Protein AF-A0AAW6GVK1-F1 (afdb_monomer_lite)

Secondary structure (DSSP, 8-state):
--HHHHHHHTT---HHHHIIIIIHHHHHTTSEEESSTT-TT-TT--EEE-HHHHHHHHHTT-

Foldseek 3Di:
DALVVVCVVVVHPDSVCSCVVPVVVCVVVQQKDWPCNVCCPPPPIDIDGDPVNVVVVVVVVD

InterPro domains:
  IPR049514 Filamentation induced by cAMP protein Fic-like, C-terminal domain [PF21247] (2-50)

Organism: Bacteroides uniformis (NCBI:txid820)

pLDDT: mean 93.56, std 9.48, range [45.69, 98.12]

Sequence (62 aa):
MTMRDMADVCDIKDLKYFRESYITPALEEGLIERLYPNQPKHPKQQYRLTEAAKEWLTGKNQ

Structure (mmCIF, N/CA/C/O backbone):
data_AF-A0AAW6GVK1-F1
#
_entry.id   AF-A0AAW6GVK1-F1
#
loop_
_atom_site.group_PDB
_atom_site.id
_atom_site.type_symbol
_atom_site.label_atom_id
_atom_site.label_alt_id
_atom_site.label_comp_id
_atom_site.label_asym_id
_atom_site.label_entity_id
_atom_site.label_seq_id
_atom_site.pdbx_PDB_ins_code
_atom_site.Cartn_x
_atom_site.Cartn_y
_atom_site.Cartn_z
_atom_site.occupancy
_atom_site.B_iso_or_equiv
_atom_site.auth_seq_id
_atom_site.auth_comp_id
_atom_site.auth_asym_id
_atom_site.auth_atom_id
_atom_site.pdbx_PDB_model_num
ATOM 1 N N . MET A 1 1 ? -2.587 -8.023 0.974 1.00 91.19 1 MET A N 1
ATOM 2 C CA . MET A 1 1 ? -2.167 -8.121 -0.449 1.00 91.19 1 MET A CA 1
ATOM 3 C C . MET A 1 1 ? -0.698 -7.747 -0.574 1.00 91.19 1 MET A C 1
ATOM 5 O O . MET A 1 1 ? -0.220 -6.972 0.254 1.00 91.19 1 MET A O 1
ATOM 9 N N . THR A 1 2 ? 0.040 -8.294 -1.542 1.00 96.62 2 THR A N 1
ATOM 10 C CA . THR A 1 2 ? 1.405 -7.817 -1.832 1.00 96.62 2 THR A CA 1
ATOM 11 C C . THR A 1 2 ? 1.362 -6.497 -2.611 1.00 96.62 2 THR A C 1
ATOM 13 O O . THR A 1 2 ? 0.323 -6.120 -3.147 1.00 96.62 2 THR A O 1
ATOM 16 N N . MET A 1 3 ? 2.489 -5.777 -2.684 1.00 95.50 3 MET A N 1
ATOM 17 C CA . MET A 1 3 ? 2.583 -4.555 -3.501 1.00 95.50 3 MET A CA 1
ATOM 18 C C . MET A 1 3 ? 2.287 -4.828 -4.977 1.00 95.50 3 MET A C 1
ATOM 20 O O . MET A 1 3 ? 1.660 -4.002 -5.628 1.00 95.50 3 MET A O 1
ATOM 24 N N . ARG A 1 4 ? 2.724 -5.988 -5.482 1.00 96.56 4 ARG A N 1
ATOM 25 C CA . ARG A 1 4 ? 2.481 -6.394 -6.863 1.00 96.56 4 ARG A CA 1
ATOM 26 C C . ARG A 1 4 ? 0.999 -6.655 -7.102 1.00 96.56 4 ARG A C 1
ATOM 28 O O 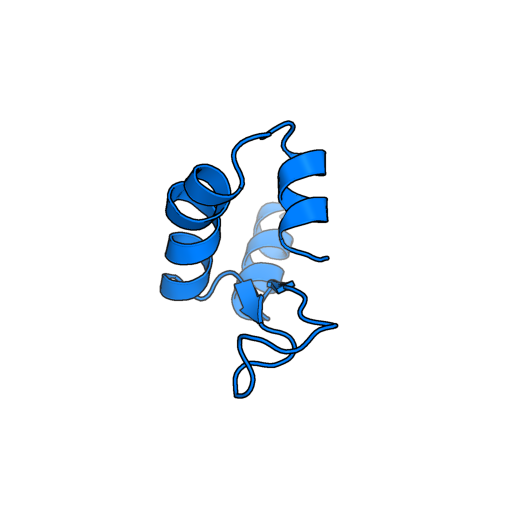. ARG A 1 4 ? 0.453 -6.069 -8.019 1.00 96.56 4 ARG A O 1
ATOM 35 N N . ASP A 1 5 ? 0.346 -7.411 -6.217 1.00 97.38 5 ASP A N 1
ATOM 36 C CA . ASP A 1 5 ? -1.094 -7.678 -6.347 1.00 97.38 5 ASP A CA 1
ATOM 37 C C . ASP A 1 5 ? -1.909 -6.376 -6.341 1.00 97.38 5 ASP A C 1
ATOM 39 O O . ASP A 1 5 ? -2.872 -6.239 -7.086 1.00 97.38 5 ASP A O 1
ATOM 43 N N . MET A 1 6 ? -1.533 -5.407 -5.497 1.00 97.25 6 MET A N 1
ATOM 44 C CA . MET A 1 6 ? -2.202 -4.103 -5.462 1.00 97.25 6 MET A CA 1
ATOM 45 C C . MET A 1 6 ? -1.972 -3.306 -6.752 1.00 97.25 6 MET A C 1
ATOM 47 O O . MET A 1 6 ? -2.916 -2.716 -7.264 1.00 97.25 6 MET A O 1
ATOM 51 N N . ALA A 1 7 ? -0.751 -3.313 -7.294 1.00 97.56 7 ALA A N 1
ATOM 52 C CA . ALA A 1 7 ? -0.445 -2.649 -8.559 1.00 97.56 7 ALA A CA 1
ATOM 53 C C . ALA A 1 7 ? -1.216 -3.278 -9.731 1.00 97.56 7 ALA A C 1
ATOM 55 O O . ALA A 1 7 ? -1.777 -2.554 -10.549 1.00 97.56 7 ALA A O 1
ATOM 56 N N . ASP A 1 8 ? -1.304 -4.612 -9.757 1.00 97.81 8 ASP A N 1
ATOM 57 C CA . ASP A 1 8 ? -2.035 -5.372 -10.773 1.00 97.81 8 ASP A CA 1
ATOM 58 C C . ASP A 1 8 ? -3.542 -5.049 -10.732 1.00 97.81 8 ASP A C 1
ATOM 60 O O . ASP A 1 8 ? -4.154 -4.838 -11.776 1.00 97.81 8 ASP A O 1
ATOM 64 N N . VAL A 1 9 ? -4.141 -4.922 -9.538 1.00 97.38 9 VAL A N 1
ATOM 65 C CA . VAL A 1 9 ? -5.549 -4.491 -9.378 1.00 97.38 9 VAL A CA 1
ATOM 66 C C . VAL A 1 9 ? -5.775 -3.052 -9.857 1.00 97.38 9 VAL A C 1
ATOM 68 O O . VAL A 1 9 ? -6.861 -2.728 -10.332 1.00 97.38 9 VAL A O 1
ATOM 71 N N . CYS A 1 10 ? -4.762 -2.192 -9.755 1.00 96.31 10 CYS A N 1
ATOM 72 C CA . CYS A 1 10 ? -4.814 -0.819 -10.253 1.00 96.31 10 CYS A CA 1
ATOM 73 C C . CYS A 1 10 ? -4.426 -0.679 -11.739 1.00 96.31 10 CYS A C 1
ATOM 75 O O . CYS A 1 10 ? -4.404 0.446 -12.230 1.00 96.31 10 CYS A O 1
ATOM 77 N N . ASP A 1 11 ? -4.105 -1.775 -12.439 1.00 97.31 11 ASP A N 1
ATOM 78 C CA . ASP A 1 11 ? -3.547 -1.791 -13.806 1.00 97.31 11 ASP A CA 1
ATOM 79 C C . ASP A 1 11 ? -2.264 -0.937 -13.964 1.00 97.31 11 ASP A C 1
ATOM 81 O O . ASP A 1 11 ? -1.974 -0.354 -15.010 1.00 97.31 11 ASP A O 1
ATOM 85 N N . ILE A 1 12 ? -1.452 -0.858 -12.902 1.00 97.81 12 ILE A N 1
ATOM 86 C CA . ILE A 1 12 ? -0.193 -0.104 -12.882 1.00 97.81 12 ILE A CA 1
ATOM 87 C C . ILE A 1 12 ? 0.979 -1.075 -13.027 1.00 97.81 12 ILE A C 1
ATOM 89 O O . ILE A 1 12 ? 1.325 -1.818 -12.113 1.00 97.81 12 ILE A O 1
ATOM 93 N N . LYS A 1 13 ? 1.650 -1.030 -14.183 1.00 95.94 13 LYS A N 1
ATOM 94 C CA . LYS A 1 13 ? 2.786 -1.921 -14.494 1.00 95.94 13 LYS A CA 1
ATOM 95 C C . LYS A 1 13 ? 4.096 -1.498 -13.831 1.00 95.94 13 LYS A C 1
ATOM 97 O O . LYS A 1 13 ? 4.950 -2.340 -13.550 1.00 95.94 13 LYS A O 1
ATOM 102 N N . ASP A 1 14 ? 4.280 -0.198 -13.612 1.00 97.62 14 ASP A N 1
ATOM 103 C CA . ASP A 1 14 ? 5.497 0.335 -13.006 1.00 97.62 14 ASP A CA 1
ATOM 104 C C . ASP A 1 14 ? 5.410 0.246 -11.477 1.00 97.62 14 ASP A C 1
ATOM 106 O O . ASP A 1 14 ? 4.802 1.079 -10.806 1.00 97.62 14 ASP A O 1
ATOM 110 N N . LEU A 1 15 ? 6.054 -0.780 -10.918 1.00 96.75 15 LEU A N 1
ATOM 111 C CA . LEU A 1 15 ? 6.104 -1.009 -9.473 1.00 96.75 15 LEU A CA 1
ATOM 112 C C . LEU A 1 15 ? 6.894 0.061 -8.712 1.00 96.75 15 LEU A C 1
ATOM 114 O O . LEU A 1 15 ? 6.643 0.256 -7.521 1.00 96.75 15 LEU A O 1
ATOM 118 N N . LYS A 1 16 ? 7.857 0.733 -9.356 1.00 97.44 16 LYS A N 1
ATOM 119 C CA . LYS A 1 16 ? 8.594 1.830 -8.723 1.00 97.44 16 LYS A CA 1
ATOM 120 C C . LYS A 1 16 ? 7.671 3.034 -8.587 1.00 97.44 16 LYS A C 1
ATOM 122 O O . LYS A 1 16 ? 7.524 3.548 -7.481 1.00 97.44 16 LYS A O 1
ATOM 127 N N . TYR A 1 17 ? 7.000 3.404 -9.675 1.00 98.00 17 TYR A N 1
ATOM 128 C CA . TYR A 1 17 ? 5.986 4.454 -9.667 1.00 98.00 17 TYR A CA 1
ATOM 129 C C . TYR A 1 17 ? 4.863 4.141 -8.673 1.00 98.00 17 TYR A C 1
ATOM 131 O O . TYR A 1 17 ? 4.539 4.969 -7.827 1.00 98.00 17 TYR A O 1
ATOM 139 N N . PHE A 1 18 ? 4.331 2.914 -8.684 1.00 98.06 18 PHE A N 1
ATOM 140 C CA . PHE A 1 18 ? 3.287 2.506 -7.745 1.00 98.06 18 PHE A CA 1
ATOM 141 C C . PHE A 1 18 ? 3.728 2.666 -6.285 1.00 98.06 18 PHE A C 1
ATOM 143 O O . PHE A 1 18 ? 2.985 3.161 -5.434 1.00 98.06 18 PHE A O 1
ATOM 150 N N . ARG A 1 19 ? 4.976 2.294 -5.985 1.00 96.69 19 ARG A N 1
ATOM 151 C CA . ARG A 1 19 ? 5.541 2.477 -4.652 1.00 96.69 19 ARG A CA 1
ATOM 152 C C . ARG A 1 19 ? 5.635 3.954 -4.273 1.00 96.69 19 ARG A C 1
ATOM 154 O O . ARG A 1 19 ? 5.206 4.312 -3.184 1.00 96.69 19 ARG A O 1
ATOM 161 N N . GLU A 1 20 ? 6.235 4.774 -5.128 1.00 98.12 20 GLU A N 1
ATOM 162 C CA . GLU A 1 20 ? 6.540 6.179 -4.835 1.00 98.12 20 GLU A CA 1
ATOM 163 C C . GLU A 1 20 ? 5.281 7.051 -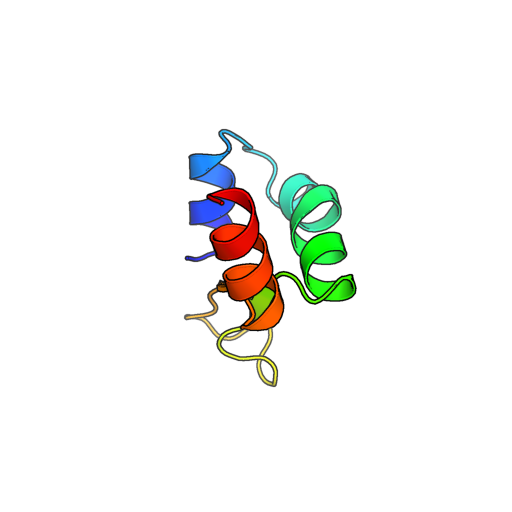4.793 1.00 98.12 20 GLU A C 1
ATOM 165 O O . GLU A 1 20 ? 5.184 7.924 -3.938 1.00 98.12 20 GLU A O 1
ATOM 170 N N . SER A 1 21 ? 4.302 6.789 -5.660 1.00 98.12 21 SER A N 1
ATOM 171 C CA . SER A 1 21 ? 3.104 7.623 -5.804 1.00 98.12 21 SER A CA 1
ATOM 172 C C . SER A 1 21 ? 1.890 7.148 -5.006 1.00 98.12 21 SER A C 1
ATOM 174 O O . SER A 1 21 ? 0.997 7.953 -4.769 1.00 98.12 21 SER A O 1
ATOM 176 N N . TYR A 1 22 ? 1.839 5.881 -4.575 1.00 97.12 22 TYR A N 1
ATOM 177 C CA . TYR A 1 22 ? 0.676 5.337 -3.855 1.00 97.12 22 TYR A CA 1
ATOM 178 C C . TYR A 1 22 ? 1.055 4.721 -2.511 1.00 97.12 22 TYR A C 1
ATOM 180 O O . TYR A 1 22 ? 0.500 5.090 -1.479 1.00 97.12 22 TYR A O 1
ATOM 188 N N . ILE A 1 23 ? 2.018 3.794 -2.490 1.00 96.75 23 ILE A N 1
ATOM 189 C CA . ILE A 1 23 ? 2.335 3.044 -1.265 1.00 96.75 23 ILE A CA 1
ATOM 190 C C . ILE A 1 23 ? 3.049 3.905 -0.225 1.00 96.75 23 ILE A C 1
ATOM 192 O O . ILE A 1 23 ? 2.700 3.836 0.949 1.00 96.75 23 ILE A O 1
ATOM 196 N N . THR A 1 24 ? 4.062 4.677 -0.621 1.00 97.19 24 THR A N 1
ATOM 197 C CA . THR A 1 24 ? 4.820 5.522 0.311 1.00 97.19 24 THR A CA 1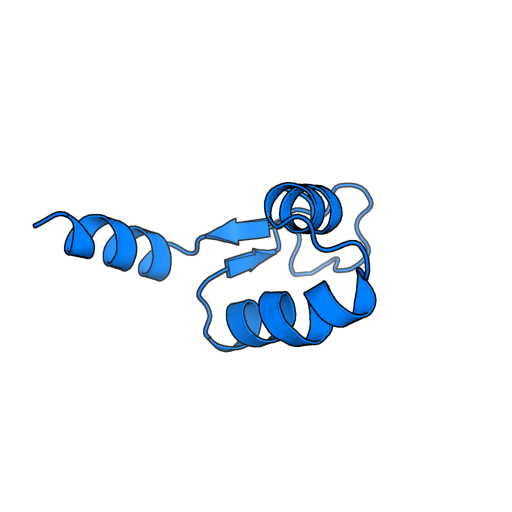
ATOM 198 C C . THR A 1 24 ? 3.921 6.584 0.957 1.00 97.19 24 THR A C 1
ATOM 200 O O . THR A 1 24 ? 3.868 6.579 2.186 1.00 97.19 24 THR A O 1
ATOM 203 N N . PRO A 1 25 ? 3.132 7.382 0.205 1.00 98.06 25 PRO A N 1
ATOM 204 C CA . PRO A 1 25 ? 2.209 8.342 0.813 1.00 98.06 25 PRO A CA 1
ATOM 205 C C . PRO A 1 25 ? 1.190 7.676 1.744 1.00 98.06 25 PRO A C 1
ATOM 207 O O . PRO A 1 25 ? 1.008 8.108 2.875 1.00 98.06 25 PRO A O 1
ATOM 210 N N . ALA A 1 26 ? 0.591 6.550 1.337 1.00 97.00 26 ALA A N 1
ATOM 211 C CA . ALA A 1 26 ? -0.394 5.857 2.169 1.00 97.00 26 ALA A CA 1
ATOM 212 C C . ALA A 1 26 ? 0.200 5.265 3.466 1.00 97.00 26 ALA A C 1
ATOM 214 O O . ALA A 1 26 ? -0.515 5.122 4.458 1.00 97.00 26 ALA A O 1
ATOM 215 N N . LEU A 1 27 ? 1.489 4.901 3.472 1.00 96.50 27 LEU A N 1
ATOM 216 C CA . LEU A 1 27 ? 2.206 4.507 4.690 1.00 96.50 27 LEU A CA 1
ATOM 217 C C . LEU A 1 27 ? 2.497 5.716 5.589 1.00 96.50 27 LEU A C 1
ATOM 219 O O . LEU A 1 27 ? 2.366 5.602 6.804 1.00 96.50 27 LEU A O 1
ATOM 223 N N . GLU A 1 28 ? 2.911 6.842 5.005 1.00 96.94 28 GLU A N 1
ATOM 224 C CA . GLU A 1 28 ? 3.221 8.084 5.730 1.00 96.94 28 GLU A CA 1
ATOM 225 C C . GLU A 1 28 ? 1.972 8.692 6.377 1.00 96.94 28 GLU A C 1
ATOM 227 O O . GLU A 1 28 ? 2.019 9.122 7.527 1.00 96.94 28 GLU A O 1
ATOM 232 N N . GLU A 1 29 ? 0.838 8.642 5.680 1.00 96.19 29 GLU A N 1
ATOM 233 C CA . GLU A 1 29 ? -0.474 9.061 6.184 1.00 96.19 29 GLU A CA 1
ATOM 234 C C . GLU A 1 29 ? -1.102 8.046 7.157 1.00 96.19 29 GLU A C 1
ATOM 236 O O . GLU A 1 29 ? -2.158 8.300 7.733 1.00 96.19 29 GLU A O 1
ATOM 241 N N . GLY A 1 30 ? -0.479 6.878 7.352 1.00 95.88 30 GLY A N 1
ATOM 242 C CA . GLY A 1 30 ? -0.990 5.841 8.248 1.00 95.88 30 GLY A CA 1
ATOM 243 C C . GLY A 1 30 ? -2.294 5.195 7.770 1.00 95.88 30 GLY A C 1
ATOM 244 O O . GLY A 1 30 ? -3.041 4.646 8.581 1.00 95.88 30 GLY A O 1
ATOM 245 N N . LEU A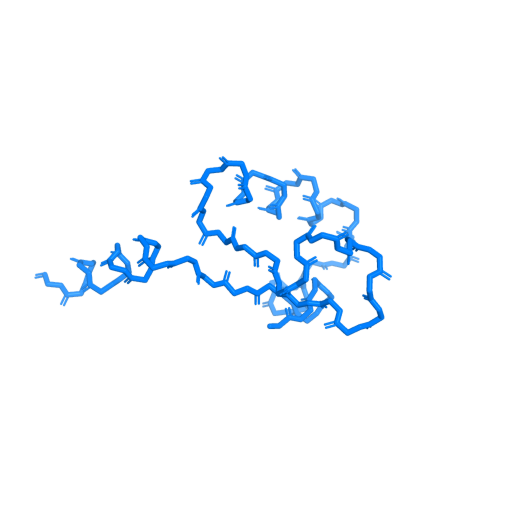 1 31 ? -2.584 5.235 6.467 1.00 96.50 31 LEU A N 1
ATOM 246 C CA . LEU A 1 31 ? -3.763 4.598 5.871 1.00 96.50 31 LEU A CA 1
ATOM 247 C C . LEU A 1 31 ? -3.568 3.086 5.710 1.00 96.50 31 LEU A C 1
ATOM 249 O O . LEU A 1 31 ? -4.496 2.289 5.866 1.00 96.50 31 LEU A O 1
ATOM 253 N N . ILE A 1 32 ? -2.337 2.685 5.403 1.00 97.12 32 ILE A N 1
ATOM 254 C CA . ILE A 1 32 ? -1.928 1.286 5.316 1.00 97.12 32 ILE A CA 1
ATOM 255 C C . ILE A 1 32 ? -0.734 1.023 6.223 1.00 97.12 32 ILE A C 1
ATOM 257 O O . ILE A 1 32 ? 0.041 1.915 6.553 1.00 97.12 32 ILE A O 1
ATOM 261 N N . GLU A 1 33 ? -0.543 -0.241 6.574 1.00 97.06 33 GLU A N 1
ATOM 262 C CA . GLU A 1 33 ? 0.617 -0.710 7.317 1.00 97.06 33 GLU A CA 1
ATOM 263 C C . GLU A 1 33 ? 1.178 -2.007 6.725 1.00 97.06 33 GLU A C 1
ATOM 265 O O . GLU A 1 33 ? 0.511 -2.751 5.996 1.00 97.06 33 GLU A O 1
ATOM 270 N N . ARG A 1 34 ? 2.447 -2.275 7.043 1.00 96.88 34 ARG A N 1
ATOM 271 C CA . ARG A 1 34 ? 3.144 -3.508 6.664 1.00 96.88 34 ARG A CA 1
ATOM 272 C C . ARG A 1 34 ? 2.779 -4.625 7.632 1.00 96.88 34 ARG A C 1
ATOM 274 O O . ARG A 1 34 ? 2.813 -4.421 8.839 1.00 96.88 34 ARG A O 1
ATOM 281 N N . LEU A 1 35 ? 2.566 -5.831 7.112 1.00 96.56 35 LEU A N 1
ATOM 282 C CA . LEU A 1 35 ? 2.376 -7.029 7.933 1.00 96.56 35 LEU A CA 1
ATOM 283 C C . LEU A 1 35 ? 3.612 -7.325 8.802 1.00 96.56 35 LEU A C 1
ATOM 285 O O . LEU A 1 35 ? 3.478 -7.708 9.960 1.00 96.56 35 LEU A O 1
ATOM 289 N N . TYR A 1 36 ? 4.810 -7.112 8.250 1.00 96.19 36 TYR A N 1
ATOM 290 C CA . TYR A 1 36 ? 6.083 -7.237 8.959 1.00 96.19 36 TYR A CA 1
ATOM 291 C C . TYR A 1 36 ? 6.801 -5.875 8.982 1.00 96.19 36 TYR A C 1
ATOM 293 O O . TYR A 1 36 ? 7.637 -5.604 8.110 1.00 96.19 36 TYR A O 1
ATOM 301 N N . PRO A 1 37 ? 6.487 -4.983 9.942 1.00 92.88 37 PRO A N 1
ATOM 302 C CA . PRO A 1 37 ? 7.052 -3.631 9.982 1.00 92.88 37 PRO A CA 1
ATOM 303 C C . PRO A 1 37 ? 8.555 -3.634 10.293 1.00 92.88 37 PRO A C 1
ATOM 305 O O . PRO A 1 37 ? 9.319 -2.917 9.650 1.00 92.88 37 PRO A O 1
ATOM 308 N N . ASN A 1 38 ? 8.991 -4.526 11.187 1.00 95.69 38 ASN A N 1
ATOM 309 C CA . ASN A 1 38 ? 10.393 -4.666 11.604 1.00 95.69 38 ASN A CA 1
ATOM 310 C C . ASN A 1 38 ? 11.268 -5.401 10.575 1.00 95.69 38 ASN A C 1
ATOM 312 O O . ASN A 1 38 ? 12.488 -5.429 10.698 1.00 95.69 38 ASN A O 1
ATOM 316 N N . GLN A 1 39 ? 10.655 -6.022 9.563 1.00 94.50 39 GLN A N 1
ATOM 317 C CA . GLN A 1 39 ? 11.350 -6.789 8.530 1.00 94.50 39 GLN A CA 1
ATOM 318 C C . GLN A 1 39 ? 10.845 -6.364 7.144 1.00 94.50 39 GLN A C 1
ATOM 320 O O . GLN A 1 39 ? 10.113 -7.098 6.480 1.00 94.50 39 GLN A O 1
ATOM 325 N N . PRO A 1 40 ? 11.235 -5.171 6.661 1.00 86.75 40 PRO A N 1
ATOM 326 C CA . PRO A 1 40 ? 10.692 -4.606 5.427 1.00 86.75 40 PRO A CA 1
ATOM 327 C C . PRO A 1 40 ? 10.981 -5.445 4.175 1.00 86.75 40 PRO A C 1
ATOM 329 O O . PRO A 1 40 ? 10.251 -5.330 3.195 1.00 86.75 40 PRO A O 1
ATOM 332 N N . LYS A 1 41 ? 12.022 -6.288 4.208 1.00 90.19 41 LYS A N 1
ATOM 333 C CA . LYS A 1 41 ? 12.407 -7.210 3.128 1.00 90.19 41 LYS A CA 1
ATOM 334 C C . LYS A 1 41 ? 11.900 -8.646 3.342 1.00 90.19 41 LYS A C 1
ATOM 336 O O . LYS A 1 41 ? 12.415 -9.565 2.714 1.00 90.19 41 LYS A O 1
ATOM 341 N N . HIS A 1 42 ? 10.941 -8.865 4.246 1.00 95.00 42 HIS A N 1
ATOM 342 C CA . HIS A 1 42 ? 10.408 -10.201 4.504 1.00 95.00 42 HIS A CA 1
ATOM 343 C C . HIS A 1 42 ? 9.781 -10.796 3.225 1.00 95.00 42 HIS A C 1
ATOM 345 O O . HIS A 1 42 ? 9.004 -10.110 2.558 1.00 95.00 42 HIS A O 1
ATOM 351 N N . PRO A 1 43 ? 10.056 -12.065 2.869 1.00 93.31 43 PRO A N 1
ATOM 352 C CA . PRO A 1 43 ? 9.578 -12.660 1.616 1.00 93.31 43 PRO A CA 1
ATOM 353 C C . PRO A 1 43 ? 8.050 -12.765 1.530 1.00 93.31 43 PRO A C 1
ATOM 355 O O . PRO A 1 43 ? 7.496 -12.788 0.437 1.00 93.31 43 PRO A O 1
ATOM 358 N N . LYS A 1 44 ? 7.354 -12.796 2.674 1.00 95.00 44 LYS A N 1
ATOM 359 C CA . LYS A 1 44 ? 5.881 -12.789 2.744 1.00 95.00 44 LYS A CA 1
ATOM 360 C C . LYS A 1 44 ? 5.312 -11.408 3.069 1.00 95.00 44 LYS A C 1
ATOM 362 O O . LYS A 1 44 ? 4.264 -11.318 3.702 1.00 95.00 44 LYS A O 1
ATOM 367 N N . GLN A 1 45 ? 6.027 -10.333 2.735 1.00 96.50 45 GLN A N 1
ATOM 368 C CA . GLN A 1 45 ? 5.561 -8.989 3.048 1.00 96.50 45 GLN A CA 1
ATOM 369 C C . GLN A 1 45 ? 4.231 -8.690 2.356 1.00 96.50 45 GLN A C 1
ATOM 371 O O . GLN A 1 45 ? 4.063 -8.903 1.156 1.00 96.50 45 GLN A O 1
ATOM 376 N N . GLN A 1 46 ? 3.296 -8.162 3.135 1.00 97.31 46 GLN A N 1
ATOM 377 C CA . GLN A 1 46 ? 1.982 -7.744 2.670 1.00 97.31 46 GLN A CA 1
ATOM 378 C C . GLN A 1 46 ? 1.597 -6.418 3.314 1.00 97.31 46 GLN A C 1
ATOM 380 O O . GLN A 1 46 ? 2.207 -5.985 4.293 1.00 97.31 46 GLN A O 1
ATOM 385 N N . TYR A 1 47 ? 0.565 -5.806 2.753 1.00 97.00 47 TYR A N 1
ATOM 386 C CA . TYR A 1 47 ? -0.036 -4.576 3.233 1.00 97.00 47 TYR A CA 1
ATOM 387 C C . TYR A 1 47 ? -1.483 -4.834 3.640 1.00 97.00 47 TYR A C 1
ATOM 389 O O . TYR A 1 47 ? -2.166 -5.684 3.045 1.00 97.00 47 TYR A O 1
ATOM 397 N N . ARG A 1 48 ? -1.925 -4.098 4.659 1.00 96.56 48 ARG A N 1
ATOM 398 C CA . ARG A 1 48 ? -3.305 -4.064 5.151 1.00 96.56 48 ARG A CA 1
ATOM 399 C C . ARG A 1 48 ? -3.678 -2.637 5.544 1.00 96.56 48 ARG A C 1
ATOM 401 O O . ARG A 1 48 ? -2.794 -1.837 5.833 1.00 96.56 48 ARG A O 1
ATOM 408 N N . LEU A 1 49 ? -4.974 -2.344 5.559 1.00 96.94 49 LEU A N 1
ATOM 409 C CA . LEU A 1 49 ? -5.495 -1.092 6.104 1.00 96.94 49 LEU A CA 1
ATOM 410 C C . LEU A 1 49 ? -5.261 -1.035 7.614 1.00 96.94 49 LEU A C 1
ATOM 412 O O . LEU A 1 49 ? -5.408 -2.059 8.292 1.00 96.94 49 LEU A O 1
ATOM 416 N N . THR A 1 50 ? -4.949 0.154 8.118 1.00 97.00 50 THR A N 1
ATOM 417 C CA . THR A 1 50 ? -4.960 0.433 9.558 1.00 97.00 50 THR A CA 1
ATOM 418 C C . THR A 1 50 ? -6.393 0.486 10.083 1.00 97.00 50 THR A C 1
ATOM 420 O O . THR A 1 50 ? -7.348 0.600 9.311 1.00 97.00 50 THR A O 1
ATOM 423 N N . GLU A 1 51 ? -6.564 0.412 11.402 1.00 95.00 51 GLU A N 1
ATOM 424 C CA . GLU A 1 51 ? -7.895 0.526 12.014 1.00 95.00 51 GLU A CA 1
ATOM 425 C C . GLU A 1 51 ? -8.547 1.878 11.694 1.00 95.00 51 GLU A C 1
ATOM 427 O O . GLU A 1 51 ? -9.681 1.903 11.227 1.00 95.00 51 GLU A O 1
ATOM 432 N N . ALA A 1 52 ? -7.797 2.982 11.787 1.00 93.31 52 ALA A N 1
ATOM 433 C CA . ALA A 1 52 ? -8.292 4.317 11.441 1.00 93.31 52 ALA A CA 1
ATOM 434 C C . ALA A 1 52 ? -8.778 4.411 9.981 1.00 93.31 52 ALA A C 1
ATOM 436 O O . ALA A 1 52 ? -9.819 5.002 9.694 1.00 93.31 52 ALA A O 1
ATOM 437 N N . ALA A 1 53 ? -8.060 3.787 9.041 1.00 95.25 53 ALA A N 1
ATOM 438 C CA . ALA A 1 53 ? -8.478 3.760 7.643 1.00 95.25 53 ALA A CA 1
ATOM 439 C C . ALA A 1 53 ? -9.739 2.912 7.421 1.00 95.25 53 ALA A C 1
ATOM 441 O O . ALA A 1 53 ? -10.587 3.268 6.600 1.00 95.25 53 ALA A O 1
ATOM 442 N N . LYS A 1 54 ? -9.892 1.801 8.155 1.00 95.12 54 LYS A N 1
ATOM 443 C CA . LYS A 1 54 ? -11.120 0.993 8.120 1.0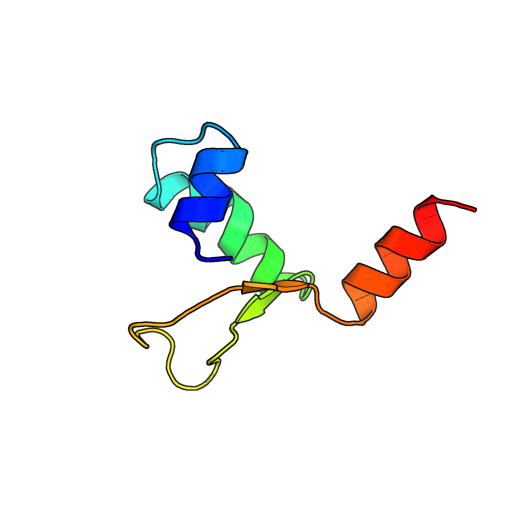0 95.12 54 LYS A CA 1
ATOM 444 C C . LYS A 1 54 ? -12.308 1.779 8.664 1.00 95.12 54 LYS A C 1
ATOM 446 O O . LYS A 1 54 ? -13.345 1.798 8.010 1.00 95.12 54 LYS A O 1
ATOM 451 N N . GLU A 1 55 ? -12.143 2.458 9.797 1.00 93.69 55 GLU A N 1
ATOM 452 C CA . GLU A 1 55 ? -13.176 3.315 10.390 1.00 93.69 55 GLU A CA 1
ATOM 453 C C . GLU A 1 55 ? -13.618 4.407 9.408 1.00 93.69 55 GLU A C 1
ATOM 455 O O . GLU A 1 55 ? -14.814 4.574 9.157 1.00 93.69 55 GLU A O 1
ATOM 460 N N . TRP A 1 56 ? -12.662 5.078 8.762 1.00 91.38 56 TRP A N 1
ATOM 461 C CA . TRP A 1 56 ? -12.941 6.082 7.735 1.00 91.38 56 TRP A CA 1
ATOM 462 C C . TRP A 1 56 ? -13.729 5.517 6.544 1.00 91.38 56 TRP A C 1
ATOM 464 O O . TRP A 1 56 ? -14.682 6.146 6.085 1.00 91.38 56 TRP A O 1
ATOM 474 N N . LEU A 1 57 ? -13.383 4.318 6.061 1.00 91.94 57 LEU A N 1
ATOM 475 C CA . LEU A 1 57 ? -14.129 3.651 4.987 1.00 91.94 57 LEU A CA 1
ATOM 476 C C . LEU A 1 57 ? -15.549 3.279 5.418 1.00 91.94 57 LEU A C 1
ATOM 478 O O . LEU A 1 57 ? -16.481 3.433 4.632 1.00 91.94 57 LEU A O 1
ATOM 482 N N . THR A 1 58 ? -15.731 2.811 6.654 1.00 89.81 58 THR A N 1
ATOM 483 C CA . THR A 1 58 ? -17.066 2.486 7.172 1.00 89.81 58 THR A CA 1
ATOM 484 C C . THR A 1 58 ? -17.925 3.730 7.381 1.00 89.81 58 THR A C 1
ATOM 486 O O . THR A 1 58 ? -19.116 3.691 7.087 1.00 89.81 58 THR A O 1
ATOM 489 N N . GLY A 1 59 ? -17.322 4.849 7.796 1.00 80.44 59 GLY A N 1
ATOM 490 C CA . GLY A 1 59 ? -18.009 6.129 7.974 1.00 80.44 59 GLY A CA 1
ATOM 491 C C . GLY A 1 59 ? -18.411 6.813 6.665 1.00 80.44 59 GLY A C 1
ATOM 492 O O . GLY A 1 59 ? -19.292 7.660 6.677 1.00 80.44 59 GLY A O 1
ATOM 493 N N . LYS A 1 60 ? -17.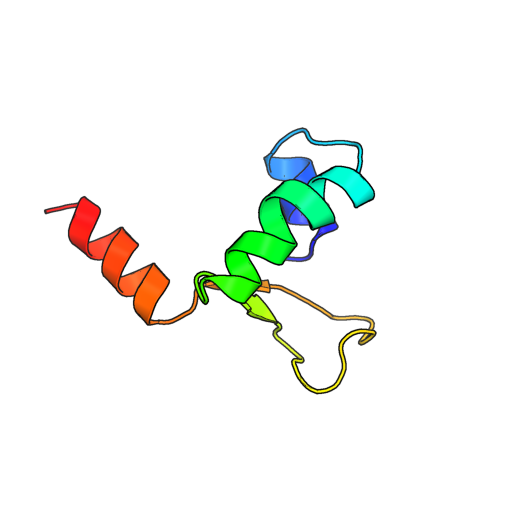818 6.435 5.524 1.00 62.94 60 LYS A N 1
ATOM 494 C CA . LYS A 1 60 ? -18.235 6.916 4.193 1.00 62.94 60 LYS A CA 1
ATOM 495 C C . LYS A 1 60 ? -19.516 6.271 3.657 1.00 62.94 60 LYS A C 1
ATOM 497 O O . LYS A 1 60 ? -20.039 6.744 2.653 1.00 62.94 60 LYS A O 1
ATOM 502 N N . ASN A 1 61 ? -19.987 5.200 4.293 1.00 54.09 61 ASN A N 1
ATOM 503 C CA . ASN A 1 61 ? -21.208 4.484 3.915 1.00 54.09 61 ASN A CA 1
ATOM 504 C C . ASN A 1 61 ? -22.412 4.827 4.822 1.00 54.09 61 ASN A C 1
ATOM 506 O O . ASN A 1 61 ? -23.401 4.091 4.812 1.00 54.09 61 ASN A O 1
ATOM 510 N N . GLN A 1 62 ? -22.329 5.915 5.596 1.00 45.69 62 GLN A N 1
ATOM 511 C CA . GLN A 1 62 ? -23.445 6.555 6.307 1.00 45.69 62 GLN A CA 1
ATOM 512 C C . GLN A 1 62 ? -23.726 7.928 5.701 1.00 45.69 62 GLN A C 1
ATOM 514 O O . GLN A 1 62 ? -24.922 8.289 5.653 1.00 45.69 62 GLN A O 1
#

Radius of gyration: 12.4 Å; chains: 1; bounding box: 36×22×26 Å